Protein AF-A0A1Y0EN49-F1 (afdb_monomer_lite)

Sequence (67 aa):
MTPRDQIQEHAQIAAAKVREAMAEFHRATGMRSSIDVHWVEVRLFASKAPRYLLEDVRLCIQDEAMG

Foldseek 3Di:
DDPVVVVVVVVVVVVVVVVVVQVVVCVVPVWHKDKDWDWDFDDDPPDPDTDIDGPDIDIDTDPPVPD

Radius of gyration: 16.55 Å; chains: 1; bounding box: 41×19×45 Å

Structure (mmCIF, N/CA/C/O backbone):
data_AF-A0A1Y0EN49-F1
#
_entry.id   AF-A0A1Y0EN49-F1
#
loop_
_atom_site.group_PDB
_atom_site.id
_atom_site.type_symbol
_atom_site.label_atom_id
_atom_site.label_alt_id
_atom_site.label_comp_id
_atom_site.label_asym_id
_atom_site.label_entity_id
_atom_site.label_seq_id
_atom_site.pdbx_PDB_ins_code
_atom_site.Cartn_x
_atom_site.Cartn_y
_atom_site.Cartn_z
_atom_site.occupancy
_atom_site.B_iso_or_equiv
_atom_site.auth_seq_id
_atom_site.auth_comp_id
_atom_site.auth_asym_id
_atom_site.auth_atom_id
_atom_site.pdbx_PDB_model_num
ATOM 1 N N . MET A 1 1 ? 24.731 8.307 -6.491 1.00 56.78 1 MET A N 1
ATOM 2 C CA . MET A 1 1 ? 23.364 7.819 -6.234 1.00 56.78 1 MET A CA 1
ATOM 3 C C . MET A 1 1 ? 22.878 7.128 -7.493 1.00 56.78 1 MET A C 1
ATOM 5 O O . MET A 1 1 ? 22.913 7.743 -8.553 1.00 56.78 1 MET A O 1
ATOM 9 N N . THR A 1 2 ? 22.570 5.838 -7.414 1.00 74.44 2 THR A N 1
ATOM 10 C CA . THR A 1 2 ? 22.145 5.045 -8.576 1.00 74.44 2 THR A CA 1
ATOM 11 C C . THR A 1 2 ? 20.629 5.156 -8.787 1.00 74.44 2 THR A C 1
ATOM 13 O O . THR A 1 2 ? 19.907 5.472 -7.840 1.00 74.44 2 THR A O 1
ATOM 16 N N . PRO A 1 3 ? 20.104 4.855 -9.990 1.00 76.12 3 PRO A N 1
ATOM 17 C CA . PRO A 1 3 ? 18.656 4.792 -10.221 1.00 76.12 3 PRO A CA 1
ATOM 18 C C . PRO A 1 3 ? 17.932 3.823 -9.275 1.00 76.12 3 PRO A C 1
ATOM 20 O O . PRO A 1 3 ? 16.781 4.045 -8.913 1.00 76.12 3 PRO A O 1
ATOM 23 N N . ARG A 1 4 ? 18.617 2.760 -8.831 1.00 71.50 4 ARG A N 1
ATOM 24 C CA . ARG A 1 4 ? 18.093 1.806 -7.847 1.00 71.50 4 ARG A CA 1
ATOM 25 C C . ARG A 1 4 ? 17.923 2.448 -6.469 1.0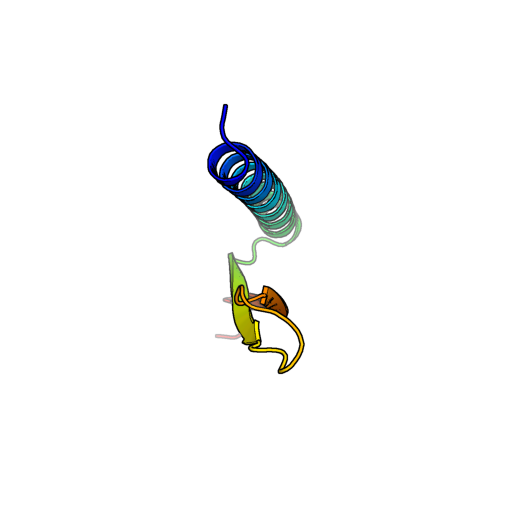0 71.50 4 ARG A C 1
ATOM 27 O O . ARG A 1 4 ? 16.899 2.220 -5.833 1.00 71.50 4 ARG A O 1
ATOM 34 N N . ASP A 1 5 ? 18.886 3.267 -6.050 1.00 72.31 5 ASP A N 1
ATOM 35 C CA . ASP A 1 5 ? 18.828 3.973 -4.765 1.00 72.31 5 ASP A CA 1
ATOM 36 C C . ASP A 1 5 ? 17.665 4.975 -4.744 1.00 72.31 5 ASP A C 1
ATOM 38 O O . ASP A 1 5 ? 16.925 5.027 -3.769 1.00 72.31 5 ASP A O 1
ATOM 42 N N . GLN A 1 6 ? 17.437 5.693 -5.851 1.00 73.50 6 GLN A N 1
ATOM 43 C CA . GLN A 1 6 ? 16.308 6.626 -5.985 1.00 73.50 6 GLN A CA 1
ATOM 44 C C . GLN A 1 6 ? 14.954 5.913 -5.922 1.00 73.50 6 GLN A C 1
ATOM 46 O O . GLN A 1 6 ? 14.036 6.374 -5.249 1.00 73.50 6 GLN A O 1
ATOM 51 N N . ILE A 1 7 ? 14.815 4.765 -6.596 1.00 73.69 7 ILE A N 1
ATOM 52 C CA . ILE A 1 7 ? 13.583 3.964 -6.536 1.00 73.69 7 ILE A CA 1
ATOM 53 C C . ILE A 1 7 ? 13.324 3.492 -5.102 1.00 73.69 7 ILE A C 1
ATOM 55 O O . ILE A 1 7 ? 12.194 3.573 -4.620 1.00 73.69 7 ILE A O 1
ATOM 59 N N . GLN A 1 8 ? 14.366 3.030 -4.409 1.00 70.19 8 GLN A N 1
ATOM 60 C CA . GLN A 1 8 ? 14.255 2.583 -3.025 1.00 70.19 8 GLN A CA 1
ATOM 61 C C . GLN A 1 8 ? 13.886 3.734 -2.081 1.00 70.19 8 GLN A C 1
ATOM 63 O O . GLN A 1 8 ? 13.013 3.563 -1.232 1.00 70.19 8 GLN A O 1
ATOM 68 N N . GLU A 1 9 ? 14.493 4.906 -2.252 1.00 79.31 9 GLU A N 1
ATOM 69 C CA . GLU A 1 9 ? 14.173 6.110 -1.485 1.00 79.31 9 GLU A CA 1
ATOM 70 C C . GLU A 1 9 ? 12.711 6.531 -1.691 1.00 79.31 9 GLU A C 1
ATOM 72 O O . GLU A 1 9 ? 11.967 6.713 -0.725 1.00 79.31 9 GLU A O 1
ATOM 77 N N . HIS A 1 10 ? 12.241 6.588 -2.939 1.00 80.81 10 HIS A N 1
ATOM 78 C CA . HIS A 1 10 ? 10.844 6.912 -3.232 1.00 80.81 10 HIS A CA 1
ATOM 79 C C . HIS A 1 10 ? 9.863 5.877 -2.664 1.00 80.81 10 HIS A C 1
ATOM 81 O O . HIS A 1 10 ? 8.814 6.260 -2.139 1.00 80.81 10 HIS A O 1
ATOM 87 N N . ALA A 1 11 ? 10.205 4.585 -2.706 1.00 75.00 11 ALA A N 1
ATOM 88 C CA . ALA A 1 11 ? 9.397 3.531 -2.095 1.00 75.00 11 ALA A CA 1
ATOM 89 C C . ALA A 1 11 ? 9.321 3.679 -0.564 1.00 75.00 11 ALA A C 1
ATOM 91 O O . ALA A 1 11 ? 8.245 3.530 0.018 1.00 75.00 11 ALA A O 1
ATOM 92 N N . GLN A 1 12 ? 10.432 4.032 0.093 1.00 75.81 12 GLN A N 1
ATOM 93 C CA . GLN A 1 12 ? 10.466 4.295 1.536 1.00 75.81 12 GLN A CA 1
ATOM 94 C C . GLN A 1 12 ? 9.625 5.520 1.919 1.00 75.81 12 GLN A C 1
ATOM 96 O O . GLN A 1 12 ? 8.866 5.458 2.887 1.00 75.81 12 GLN A O 1
ATOM 101 N N . ILE A 1 13 ? 9.697 6.602 1.138 1.00 86.00 13 ILE A N 1
ATOM 102 C CA . ILE A 1 13 ? 8.877 7.805 1.347 1.00 86.00 13 ILE A CA 1
ATOM 103 C C . ILE A 1 13 ? 7.386 7.478 1.202 1.00 86.00 13 ILE A C 1
ATOM 105 O O . ILE A 1 13 ? 6.577 7.897 2.030 1.00 86.00 13 ILE A O 1
ATOM 109 N N . ALA A 1 14 ? 7.007 6.722 0.169 1.00 80.56 14 ALA A N 1
ATOM 110 C CA . ALA A 1 14 ? 5.623 6.300 -0.021 1.00 80.56 14 ALA A CA 1
ATOM 111 C C . ALA A 1 14 ? 5.132 5.451 1.164 1.00 80.56 14 ALA A C 1
ATOM 113 O O . ALA A 1 14 ? 4.064 5.724 1.712 1.00 80.56 14 ALA A O 1
ATOM 114 N N . ALA A 1 15 ? 5.939 4.488 1.621 1.00 75.88 15 ALA A N 1
ATOM 115 C CA . ALA A 1 15 ? 5.614 3.664 2.782 1.00 75.88 15 ALA A CA 1
ATOM 116 C C . ALA A 1 15 ? 5.443 4.494 4.069 1.00 75.88 15 ALA A C 1
ATOM 118 O O . ALA A 1 15 ? 4.549 4.208 4.865 1.00 75.88 15 ALA A O 1
ATOM 119 N N . ALA A 1 16 ? 6.259 5.534 4.271 1.00 80.56 16 ALA A N 1
ATOM 120 C CA . ALA A 1 16 ? 6.133 6.431 5.419 1.00 80.56 16 ALA A CA 1
ATOM 121 C C . ALA A 1 16 ? 4.791 7.182 5.420 1.00 80.56 16 ALA A C 1
ATOM 123 O O . ALA A 1 16 ? 4.079 7.147 6.422 1.00 80.56 16 ALA A O 1
ATOM 124 N N . LYS A 1 17 ? 4.389 7.758 4.278 1.00 86.69 17 LYS A N 1
ATOM 125 C CA . LYS A 1 17 ? 3.096 8.457 4.135 1.00 86.69 17 LYS A CA 1
ATOM 126 C C . LYS A 1 17 ? 1.906 7.546 4.421 1.00 86.69 17 LYS A C 1
ATOM 128 O O . LYS A 1 17 ? 0.943 7.946 5.067 1.00 86.69 17 LYS A O 1
ATOM 133 N N . VAL A 1 18 ? 1.986 6.302 3.956 1.00 84.12 18 VAL A N 1
ATOM 134 C CA . VAL A 1 18 ? 0.955 5.293 4.208 1.00 84.12 18 VAL A CA 1
ATOM 135 C C . VAL A 1 18 ? 0.850 4.982 5.705 1.00 84.12 18 VAL A C 1
ATOM 137 O O . VAL A 1 18 ? -0.252 4.941 6.246 1.00 84.12 18 VAL A O 1
ATOM 140 N N . ARG A 1 19 ? 1.982 4.824 6.404 1.00 82.00 19 ARG A N 1
ATOM 141 C CA . ARG A 1 19 ? 1.988 4.606 7.861 1.00 82.00 19 ARG A CA 1
ATOM 142 C C . ARG A 1 19 ? 1.386 5.780 8.627 1.00 82.00 19 ARG A C 1
ATOM 144 O O . ARG A 1 19 ? 0.621 5.552 9.558 1.00 82.00 19 ARG A O 1
ATOM 151 N N . GLU A 1 20 ? 1.707 7.012 8.238 1.00 88.19 20 GLU A N 1
ATOM 152 C CA . GLU A 1 20 ? 1.138 8.217 8.854 1.00 88.19 20 GLU A CA 1
ATOM 153 C C . GLU A 1 20 ? -0.384 8.268 8.692 1.00 88.19 20 GLU A C 1
ATOM 155 O O . GLU A 1 20 ? -1.094 8.441 9.684 1.00 88.19 20 GLU A O 1
ATOM 160 N N . ALA A 1 21 ? -0.887 8.015 7.480 1.00 86.38 21 ALA A N 1
ATOM 161 C CA . ALA A 1 21 ? -2.322 7.952 7.213 1.00 86.38 21 ALA A CA 1
ATOM 162 C C . ALA A 1 21 ? -3.022 6.869 8.057 1.00 86.38 21 ALA A C 1
ATOM 164 O O . ALA A 1 21 ? -4.111 7.094 8.583 1.00 86.38 21 ALA A O 1
ATOM 165 N N . MET A 1 2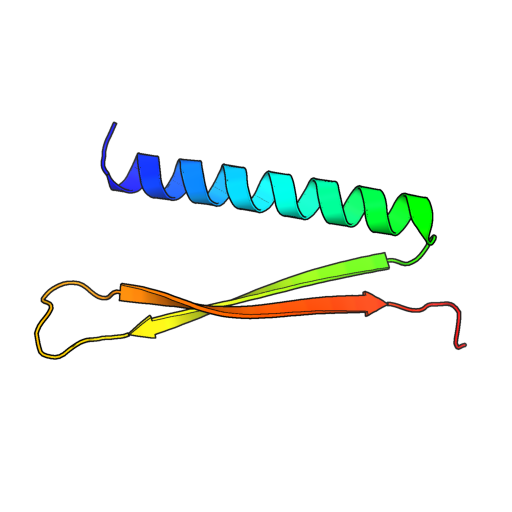2 ? -2.391 5.705 8.245 1.00 84.56 22 MET A N 1
ATOM 166 C CA . MET A 1 22 ? -2.957 4.633 9.075 1.00 84.56 22 MET A CA 1
ATOM 167 C C . MET A 1 22 ? -2.942 4.968 10.566 1.00 84.56 22 MET A C 1
ATOM 169 O O . MET A 1 22 ? -3.890 4.648 11.283 1.00 84.56 22 MET A O 1
ATOM 173 N N . ALA A 1 23 ? -1.906 5.657 11.043 1.00 86.56 23 ALA A N 1
ATOM 174 C CA . ALA A 1 23 ? -1.861 6.152 12.415 1.00 86.56 23 ALA A CA 1
ATOM 175 C C . ALA A 1 23 ? -2.926 7.233 12.667 1.00 86.56 23 ALA A C 1
ATOM 177 O O . ALA A 1 23 ? -3.509 7.293 13.748 1.00 86.56 23 ALA A O 1
ATOM 178 N N . GLU A 1 24 ? -3.200 8.093 11.686 1.00 89.56 24 GLU A N 1
ATOM 179 C CA . GLU A 1 24 ? -4.306 9.051 11.745 1.00 89.56 24 GLU A CA 1
ATOM 180 C C . GLU A 1 24 ? -5.666 8.349 11.779 1.00 89.56 24 GLU A C 1
ATOM 182 O O . GLU A 1 24 ? -6.463 8.631 12.674 1.00 89.56 24 GLU A O 1
ATOM 187 N N . PHE A 1 25 ? -5.890 7.372 10.898 1.00 86.50 25 PHE A N 1
ATOM 188 C CA . PHE A 1 25 ? -7.101 6.552 10.902 1.00 86.50 25 PHE A CA 1
ATOM 189 C C . PHE A 1 25 ? -7.327 5.866 12.257 1.00 86.50 25 PHE A C 1
ATOM 191 O O . PHE A 1 25 ? -8.423 5.946 12.816 1.00 86.50 25 PHE A O 1
ATOM 198 N N . HIS A 1 26 ? -6.289 5.242 12.822 1.00 86.12 26 HIS A N 1
ATOM 199 C CA . HIS A 1 26 ? -6.371 4.597 14.133 1.00 86.12 26 HIS A CA 1
ATOM 200 C C . HIS A 1 26 ? -6.713 5.597 15.241 1.00 86.12 26 HIS A C 1
ATOM 202 O O . HIS A 1 26 ? -7.589 5.334 16.057 1.00 86.12 26 HIS A O 1
ATOM 208 N N . ARG A 1 27 ? -6.072 6.772 15.258 1.00 87.69 27 ARG A N 1
ATOM 209 C CA . ARG A 1 27 ? -6.377 7.818 16.250 1.00 87.69 27 ARG A CA 1
ATOM 210 C C . ARG A 1 27 ? -7.811 8.332 16.140 1.00 87.69 27 ARG A C 1
ATOM 212 O O . ARG A 1 27 ? -8.418 8.618 17.165 1.00 87.69 27 ARG A O 1
ATOM 219 N N . ALA A 1 28 ? -8.337 8.458 14.923 1.00 89.38 28 ALA A N 1
ATOM 220 C CA . ALA A 1 28 ? -9.686 8.964 14.684 1.00 89.38 28 ALA A CA 1
ATOM 221 C C . ALA A 1 28 ? -10.781 7.940 15.019 1.00 89.38 28 ALA A C 1
ATOM 223 O O . ALA A 1 28 ? -11.866 8.326 15.447 1.00 89.38 28 ALA A O 1
ATOM 224 N N . THR A 1 29 ? -10.512 6.649 14.813 1.00 87.06 29 THR A N 1
ATOM 225 C CA . THR A 1 29 ? -11.542 5.598 14.875 1.00 87.06 29 THR A CA 1
ATOM 226 C C . THR A 1 29 ? -11.366 4.609 16.024 1.00 87.06 29 THR A C 1
ATOM 228 O O . THR A 1 29 ? -12.286 3.858 16.323 1.00 87.06 29 THR A O 1
ATOM 231 N N . GLY A 1 30 ? -10.187 4.558 16.647 1.00 86.25 30 GLY A N 1
ATOM 232 C CA . GLY A 1 30 ? -9.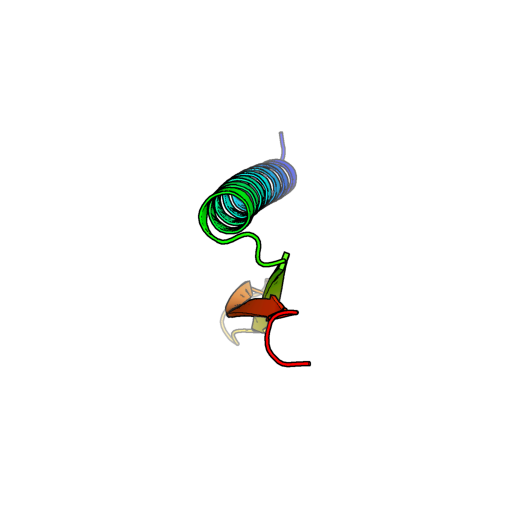800 3.515 17.601 1.00 86.25 30 GLY A CA 1
ATOM 233 C C . GLY A 1 30 ? -9.515 2.150 16.959 1.00 86.25 30 GLY A C 1
ATOM 234 O O . GLY A 1 30 ? -8.959 1.275 17.618 1.00 86.25 30 GLY A O 1
ATOM 235 N N . MET A 1 31 ? -9.827 1.962 15.673 1.00 84.69 31 MET A N 1
ATOM 236 C CA . MET A 1 31 ? -9.697 0.676 14.988 1.00 84.69 31 MET A CA 1
ATOM 237 C C . MET A 1 31 ? -8.259 0.416 14.551 1.00 84.69 31 MET A C 1
ATOM 239 O O . MET A 1 31 ? -7.548 1.324 14.107 1.00 84.69 31 MET A O 1
ATOM 243 N N . ARG A 1 32 ? -7.813 -0.839 14.645 1.00 82.69 32 ARG A N 1
ATOM 244 C CA . ARG A 1 32 ? -6.530 -1.245 14.064 1.00 82.69 32 ARG A CA 1
ATOM 245 C C . ARG A 1 32 ? -6.692 -1.425 12.564 1.00 82.69 32 ARG A C 1
ATOM 247 O O . ARG A 1 32 ? -7.681 -1.974 12.090 1.00 82.69 32 ARG A O 1
ATOM 254 N N . SER A 1 33 ? -5.698 -0.976 11.811 1.00 80.50 33 SER A N 1
ATOM 255 C CA . SER A 1 33 ? -5.658 -1.162 10.366 1.00 80.50 33 SER A CA 1
ATOM 256 C C . SER A 1 33 ? -4.289 -1.649 9.921 1.00 80.50 33 SER A C 1
ATOM 258 O O . SER A 1 33 ? -3.265 -1.366 10.546 1.00 80.50 33 SER A O 1
ATOM 260 N N . SER A 1 34 ? -4.282 -2.413 8.838 1.00 82.19 34 SER A N 1
ATOM 261 C CA . SER A 1 34 ? -3.075 -2.841 8.143 1.00 82.19 34 SER A CA 1
ATOM 262 C C . SER A 1 34 ? -3.265 -2.642 6.649 1.00 82.19 34 SER A C 1
ATOM 264 O O . SER A 1 34 ? -4.385 -2.716 6.142 1.00 82.19 34 SER A O 1
ATOM 266 N N . ILE A 1 35 ? -2.168 -2.350 5.956 1.00 80.31 35 ILE A N 1
ATOM 267 C CA . ILE A 1 35 ? -2.166 -2.199 4.506 1.00 80.31 35 ILE A CA 1
ATOM 268 C C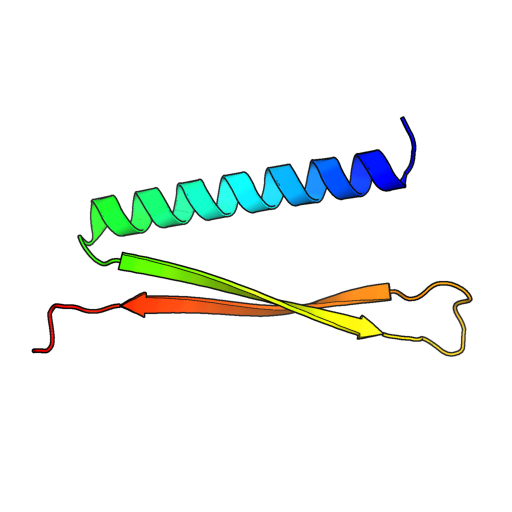 . ILE A 1 35 ? -1.324 -3.309 3.908 1.00 80.31 35 ILE A C 1
ATOM 270 O O . ILE A 1 35 ? -0.156 -3.465 4.265 1.00 80.31 35 ILE A O 1
ATOM 274 N N . ASP A 1 36 ? -1.938 -4.037 2.987 1.00 82.44 36 ASP A N 1
ATOM 275 C CA . ASP A 1 36 ? -1.270 -4.973 2.099 1.00 82.44 36 ASP A CA 1
ATOM 276 C C . ASP A 1 36 ? -1.118 -4.314 0.723 1.00 82.44 36 ASP A C 1
ATOM 278 O O . ASP A 1 36 ? -2.021 -3.617 0.248 1.00 82.44 36 ASP A O 1
ATOM 282 N N . VAL A 1 37 ? 0.053 -4.473 0.114 1.00 76.69 37 VAL A N 1
ATOM 283 C CA . VAL A 1 37 ? 0.391 -3.872 -1.176 1.00 76.69 37 VAL A CA 1
ATOM 284 C C . VAL A 1 37 ? 0.870 -4.988 -2.087 1.00 76.69 37 VAL A C 1
ATOM 286 O O . VAL A 1 37 ? 1.986 -5.491 -1.923 1.00 76.69 37 VAL A O 1
ATOM 289 N N . HIS A 1 38 ? 0.046 -5.343 -3.068 1.00 77.81 38 HIS A N 1
ATOM 290 C CA . HIS A 1 38 ? 0.365 -6.405 -4.005 1.00 77.81 38 HIS A CA 1
ATOM 291 C C . HIS A 1 38 ? 1.015 -5.842 -5.272 1.00 77.81 38 HIS A C 1
ATOM 293 O O . HIS A 1 38 ? 0.442 -5.020 -5.993 1.00 77.81 38 HIS A O 1
ATOM 299 N N . TRP A 1 39 ? 2.238 -6.299 -5.545 1.00 79.38 39 TRP A N 1
ATOM 300 C CA . TRP A 1 39 ? 2.992 -5.950 -6.746 1.00 79.38 39 TRP A CA 1
ATOM 301 C C . TRP A 1 39 ? 3.065 -7.150 -7.675 1.00 79.38 39 TRP A C 1
ATOM 303 O O . TRP A 1 39 ? 3.440 -8.242 -7.253 1.00 79.38 39 TRP A O 1
ATOM 313 N N . VAL A 1 40 ? 2.808 -6.921 -8.959 1.00 83.06 40 VAL A N 1
ATOM 314 C CA . VAL A 1 40 ? 2.956 -7.941 -9.995 1.00 83.06 40 VAL A CA 1
ATOM 315 C C . VAL A 1 40 ? 4.154 -7.626 -10.887 1.00 83.06 40 VAL A C 1
ATOM 317 O O . VAL A 1 40 ? 4.342 -6.497 -11.351 1.00 83.06 40 VAL A O 1
ATOM 320 N N . GLU A 1 41 ? 4.991 -8.636 -11.136 1.00 84.56 41 GLU A N 1
ATOM 321 C CA . GLU A 1 41 ? 6.035 -8.562 -12.158 1.00 84.56 41 GLU A CA 1
ATOM 322 C C . GLU A 1 41 ? 5.405 -8.802 -13.532 1.00 84.56 41 GLU A C 1
ATOM 324 O O . GLU A 1 41 ? 4.949 -9.901 -13.845 1.00 84.56 41 GLU A O 1
ATOM 329 N N . VAL A 1 42 ? 5.423 -7.783 -14.386 1.00 84.31 42 VAL A N 1
ATOM 330 C CA . VAL A 1 42 ? 4.958 -7.881 -15.767 1.00 84.31 42 VAL A CA 1
ATOM 331 C C . VAL A 1 42 ? 6.152 -7.911 -16.710 1.00 84.31 42 VAL A C 1
ATOM 333 O O . VAL A 1 42 ? 6.960 -6.977 -16.783 1.00 84.31 42 VAL A O 1
ATOM 336 N N . ARG A 1 43 ? 6.237 -8.989 -17.493 1.00 80.25 43 ARG A 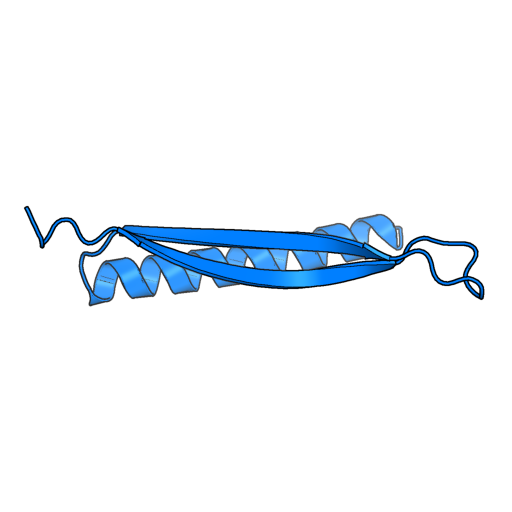N 1
ATOM 337 C CA . ARG A 1 43 ? 7.192 -9.128 -18.595 1.00 80.25 43 ARG A CA 1
ATOM 338 C C . ARG A 1 43 ? 6.508 -8.769 -19.901 1.00 80.25 43 ARG A C 1
ATOM 340 O O . ARG A 1 43 ? 5.741 -9.547 -20.458 1.00 80.25 43 ARG A O 1
ATOM 347 N N . LEU A 1 44 ? 6.786 -7.566 -20.386 1.00 79.62 44 LEU A N 1
ATOM 348 C CA . LEU A 1 44 ? 6.319 -7.125 -21.695 1.00 79.62 44 LEU A CA 1
ATOM 349 C C . LEU A 1 44 ? 7.255 -7.677 -22.772 1.00 79.62 44 LEU A C 1
ATOM 351 O O . LEU A 1 44 ? 8.462 -7.473 -22.681 1.00 79.62 44 LEU A O 1
ATOM 355 N N . PHE A 1 45 ? 6.705 -8.293 -23.823 1.00 75.94 45 PHE A N 1
ATOM 356 C CA . PHE A 1 45 ? 7.479 -8.831 -24.956 1.00 75.94 45 PHE A CA 1
ATOM 357 C C . PHE A 1 45 ? 8.444 -7.809 -25.590 1.00 75.94 45 PHE A C 1
ATOM 359 O O . PHE A 1 45 ? 9.484 -8.188 -26.118 1.00 75.94 45 PHE A O 1
ATOM 366 N N . ALA A 1 46 ? 8.125 -6.514 -25.511 1.00 77.50 46 ALA A N 1
ATOM 367 C CA . ALA A 1 46 ? 8.932 -5.424 -26.060 1.00 77.50 46 ALA A CA 1
ATOM 368 C C . ALA A 1 46 ? 10.002 -4.862 -25.097 1.00 77.50 46 ALA A C 1
ATOM 370 O O . ALA A 1 46 ? 10.744 -3.957 -25.476 1.00 77.50 46 ALA A O 1
ATOM 371 N N . SER A 1 47 ? 10.090 -5.344 -23.851 1.00 73.94 47 SER A N 1
ATOM 372 C CA . SER A 1 47 ? 10.993 -4.800 -22.825 1.00 73.94 47 SER A CA 1
ATOM 373 C C . SER A 1 47 ? 11.998 -5.847 -22.352 1.00 73.94 47 SER A C 1
ATOM 375 O O . SER A 1 47 ? 11.620 -6.941 -21.948 1.00 73.94 47 SER A O 1
ATOM 377 N N . LYS A 1 48 ? 13.289 -5.489 -22.329 1.00 74.12 48 LYS A N 1
ATOM 378 C CA . LYS A 1 48 ? 14.351 -6.341 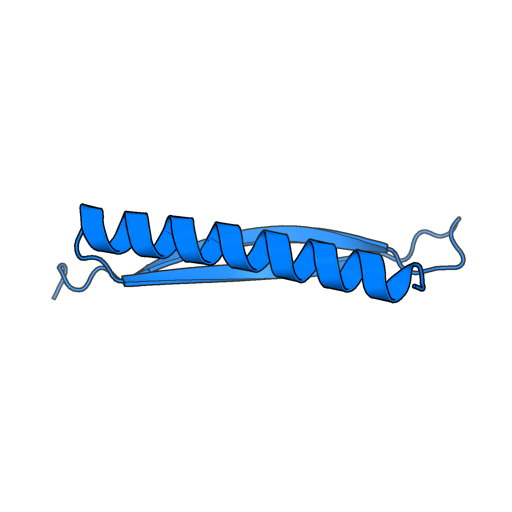-21.758 1.00 74.12 48 LYS A CA 1
ATOM 379 C C . LYS A 1 48 ? 14.357 -6.365 -20.225 1.00 74.12 48 LYS A C 1
ATOM 381 O O . LYS A 1 48 ? 14.950 -7.268 -19.646 1.00 74.12 48 LYS A O 1
ATOM 386 N N . ALA A 1 49 ? 13.728 -5.385 -19.575 1.00 74.75 49 ALA A N 1
ATOM 387 C CA . ALA A 1 49 ? 13.638 -5.302 -18.120 1.00 74.75 49 ALA A CA 1
ATOM 388 C C . ALA A 1 49 ? 12.203 -5.595 -17.645 1.00 74.75 49 ALA A C 1
ATOM 390 O O . ALA A 1 49 ? 11.258 -5.089 -18.271 1.00 74.75 49 ALA A O 1
ATOM 391 N N . PRO A 1 50 ? 12.028 -6.378 -16.560 1.00 69.25 50 PRO A N 1
ATOM 392 C CA . PRO A 1 50 ? 10.727 -6.567 -15.932 1.00 69.25 50 PRO A CA 1
ATOM 393 C C . PRO A 1 50 ? 10.195 -5.229 -15.411 1.00 69.25 50 PRO A C 1
ATOM 395 O O . PRO A 1 50 ? 10.960 -4.379 -14.947 1.00 69.25 50 PRO A O 1
ATOM 398 N N . ARG A 1 51 ? 8.879 -5.028 -15.507 1.00 75.50 51 ARG A N 1
ATOM 399 C CA . ARG A 1 51 ? 8.191 -3.885 -14.899 1.00 75.50 51 ARG A CA 1
ATOM 400 C C . ARG A 1 51 ? 7.399 -4.388 -13.704 1.00 75.50 51 ARG A C 1
ATOM 402 O O . ARG A 1 51 ? 6.636 -5.334 -13.849 1.00 75.50 51 ARG A O 1
ATOM 409 N N . TYR A 1 52 ? 7.555 -3.746 -12.556 1.00 75.12 52 TYR A N 1
ATOM 410 C CA . TYR A 1 52 ? 6.704 -4.001 -11.399 1.00 75.12 52 TYR A CA 1
ATOM 411 C C . TYR A 1 52 ? 5.530 -3.034 -11.462 1.00 75.12 52 TYR A C 1
ATOM 413 O O . TYR A 1 52 ? 5.733 -1.819 -11.495 1.00 75.12 52 TYR A O 1
ATOM 421 N N . LEU A 1 53 ? 4.317 -3.570 -11.548 1.00 73.94 53 LEU A N 1
ATOM 422 C CA . LEU A 1 53 ? 3.092 -2.785 -11.489 1.00 73.94 53 LEU A CA 1
ATOM 423 C C . LEU A 1 53 ? 2.446 -3.001 -10.129 1.00 73.94 53 LEU A C 1
ATOM 425 O O . LEU A 1 53 ? 2.413 -4.121 -9.621 1.00 73.94 53 LEU A O 1
ATOM 429 N N . LEU A 1 54 ? 1.947 -1.917 -9.548 1.00 72.62 54 LEU A N 1
ATOM 430 C CA . LEU A 1 54 ? 1.061 -2.009 -8.402 1.00 72.62 54 LEU A CA 1
ATOM 431 C C . LEU A 1 54 ? -0.269 -2.576 -8.899 1.00 72.62 54 LEU A C 1
ATOM 433 O O . LEU A 1 54 ? -0.912 -1.951 -9.742 1.00 72.62 54 LEU A O 1
ATOM 437 N N . GLU A 1 55 ? -0.639 -3.760 -8.425 1.00 77.06 55 GLU A N 1
ATOM 438 C CA . GLU A 1 55 ? -1.879 -4.422 -8.830 1.00 77.06 55 GLU A CA 1
ATOM 439 C C . GLU A 1 55 ? -3.025 -4.025 -7.907 1.00 77.06 55 GLU A C 1
ATOM 441 O O . GLU A 1 55 ? -4.062 -3.554 -8.375 1.00 77.06 55 GLU A O 1
ATOM 446 N N . ASP A 1 56 ? -2.819 -4.158 -6.595 1.00 77.75 56 ASP A N 1
ATOM 447 C CA . ASP A 1 56 ? -3.809 -3.769 -5.603 1.00 77.75 56 ASP A CA 1
ATOM 448 C C . ASP A 1 56 ? -3.184 -3.208 -4.318 1.00 77.75 56 ASP A C 1
ATOM 450 O O . ASP A 1 56 ? -2.026 -3.463 -3.976 1.00 77.75 56 ASP A O 1
ATOM 454 N N . VAL A 1 57 ? -3.972 -2.376 -3.633 1.00 75.06 57 VAL A N 1
ATOM 455 C CA . VAL A 1 57 ? -3.704 -1.894 -2.276 1.00 75.06 57 VAL A CA 1
ATOM 456 C C . VAL A 1 57 ? -4.927 -2.239 -1.446 1.00 75.06 57 VAL A C 1
ATOM 458 O O . VAL A 1 57 ? -6.020 -1.736 -1.716 1.00 75.06 57 VAL A O 1
ATOM 461 N N . ARG A 1 58 ? -4.757 -3.094 -0.439 1.00 80.12 58 ARG A N 1
ATOM 462 C CA . ARG A 1 58 ? -5.848 -3.539 0.431 1.00 80.12 58 ARG A CA 1
ATOM 463 C C . ARG A 1 58 ? -5.686 -2.924 1.803 1.00 80.12 58 ARG A C 1
ATOM 465 O O . ARG A 1 58 ? -4.648 -3.073 2.441 1.00 80.12 58 ARG A O 1
ATOM 472 N N . LEU A 1 59 ? -6.738 -2.256 2.260 1.00 79.06 59 LEU A N 1
ATOM 473 C CA . LEU A 1 59 ? -6.852 -1.779 3.627 1.00 79.06 59 LEU A CA 1
ATOM 474 C C . LEU A 1 59 ? -7.669 -2.792 4.431 1.00 79.06 59 LEU A C 1
ATOM 476 O O . LEU A 1 59 ? -8.874 -2.929 4.228 1.00 79.06 59 LEU A O 1
ATOM 480 N N . CYS A 1 60 ? -7.010 -3.490 5.347 1.00 80.62 60 CYS A N 1
ATOM 481 C CA . CYS A 1 60 ? -7.650 -4.401 6.283 1.00 80.62 60 CYS A CA 1
ATOM 482 C C . CYS A 1 60 ? -7.903 -3.655 7.590 1.00 80.62 60 CYS A C 1
ATOM 484 O O . CYS A 1 60 ? -6.957 -3.339 8.316 1.00 80.62 60 CYS A O 1
ATOM 486 N N . ILE A 1 61 ? -9.168 -3.378 7.889 1.00 80.75 61 ILE A N 1
ATOM 487 C CA . ILE A 1 61 ? -9.595 -2.778 9.155 1.00 80.75 61 ILE A CA 1
ATOM 488 C C . ILE A 1 61 ? -10.030 -3.925 10.063 1.00 80.75 61 ILE A C 1
ATOM 490 O O . ILE A 1 61 ? -10.958 -4.661 9.734 1.00 80.75 61 ILE A O 1
ATOM 494 N N . GLN A 1 62 ? -9.316 -4.109 11.170 1.00 75.00 62 GLN A N 1
ATOM 495 C CA . GLN A 1 62 ? -9.706 -5.047 12.212 1.00 75.00 62 GLN A CA 1
ATOM 496 C C . GLN A 1 62 ? -10.672 -4.323 13.135 1.00 75.00 62 GLN A C 1
ATOM 498 O O . GLN A 1 62 ? -10.272 -3.483 13.946 1.00 75.00 62 GLN A O 1
ATOM 503 N N . ASP A 1 63 ? -11.949 -4.626 12.950 1.00 68.25 63 ASP A N 1
ATOM 504 C CA . ASP A 1 63 ? -12.996 -4.177 13.844 1.00 68.25 63 ASP A CA 1
ATOM 505 C C . ASP A 1 63 ? -13.042 -5.121 15.051 1.00 68.25 63 ASP A C 1
ATOM 507 O O . ASP A 1 63 ? -13.561 -6.230 14.967 1.00 68.25 63 ASP A O 1
ATOM 511 N N . GLU A 1 64 ? -12.447 -4.709 16.172 1.00 56.06 64 GLU A N 1
ATOM 512 C CA . GLU A 1 64 ? -12.641 -5.396 17.458 1.00 56.06 64 GLU A CA 1
ATOM 513 C C . GLU A 1 64 ? -14.038 -5.087 18.056 1.00 56.06 64 GLU A C 1
ATOM 515 O O . GLU A 1 64 ? -14.372 -5.615 19.114 1.00 56.06 64 GLU A O 1
ATOM 520 N N . ALA A 1 65 ? -14.877 -4.257 17.407 1.00 52.25 65 ALA A N 1
ATOM 521 C CA . ALA A 1 65 ? -16.208 -3.888 17.903 1.00 52.25 65 ALA A CA 1
ATOM 522 C C . ALA A 1 65 ? -17.347 -4.831 17.467 1.00 52.25 65 ALA A C 1
ATOM 524 O O . ALA A 1 65 ? -18.485 -4.649 17.907 1.00 52.25 65 ALA A O 1
ATOM 525 N N . MET A 1 66 ? -17.069 -5.870 16.675 1.00 45.78 66 MET A N 1
ATOM 526 C CA . MET A 1 66 ? -17.981 -7.007 16.513 1.00 45.78 66 MET A CA 1
ATOM 527 C C . MET A 1 66 ? -17.344 -8.227 17.181 1.00 45.78 66 MET A C 1
ATOM 529 O O . MET A 1 66 ? -16.382 -8.782 16.660 1.00 45.78 66 MET A O 1
ATOM 533 N N . GLY A 1 67 ? -17.839 -8.550 18.380 1.00 41.78 67 GLY A N 1
ATOM 534 C CA . GLY A 1 67 ? -17.295 -9.573 19.282 1.00 41.78 67 GLY A CA 1
ATOM 535 C C . GLY A 1 67 ? -17.260 -11.000 18.749 1.00 41.78 67 GLY A C 1
ATOM 536 O O . GLY A 1 67 ? -17.933 -11.298 17.737 1.00 41.78 67 GLY A O 1
#

Organism: NCBI:txid1082851

Secondary structure (DSSP, 8-state):
--HHHHHHHHHHHHHHHHHHHHHHHHHHH--EEEEEEEEEEE--TT-SS-EEEEEEEEEEEE-TT--

pLDDT: mean 77.38, std 9.33, range [41.78, 89.56]